Protein AF-A0A6N7L557-F1 (afdb_monomer)

Sequence (86 aa):
MTEDQQQGDRDRLSPCAWCGEPFRPPKPTGRRPKYCKAACRQAAYEDRLIEDEVKVALAYGERRPKPRRGRTAAVTAQAEPEPTLF

Structure (mmCIF, N/CA/C/O backbone):
data_AF-A0A6N7L557-F1
#
_entry.id   AF-A0A6N7L557-F1
#
loop_
_atom_site.group_PDB
_atom_site.id
_atom_site.type_symbol
_atom_site.label_atom_id
_atom_site.label_alt_id
_atom_site.label_comp_id
_atom_site.label_asym_id
_atom_site.label_entity_id
_atom_site.label_seq_id
_atom_site.pdbx_PDB_ins_code
_atom_site.Cartn_x
_atom_site.Cartn_y
_atom_site.Cartn_z
_atom_site.occupancy
_atom_site.B_iso_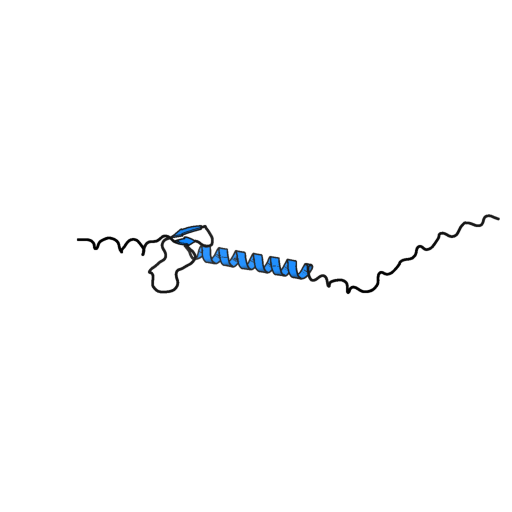or_equiv
_atom_site.auth_seq_id
_atom_site.auth_comp_id
_atom_site.auth_asym_id
_atom_site.auth_atom_id
_atom_site.pdbx_PDB_model_num
ATOM 1 N N . MET A 1 1 ? -44.106 0.956 21.800 1.00 45.56 1 MET A N 1
ATOM 2 C CA . MET A 1 1 ? -42.982 0.193 22.386 1.00 45.56 1 MET A CA 1
ATOM 3 C C . MET A 1 1 ? -42.127 -0.396 21.259 1.00 45.56 1 MET A C 1
ATOM 5 O O . MET A 1 1 ? -42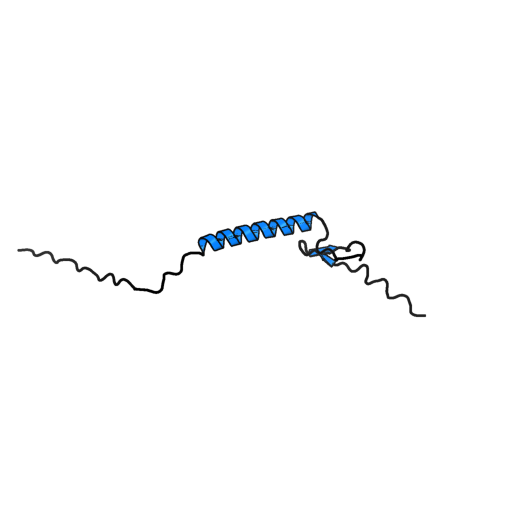.186 -1.594 21.040 1.00 45.56 1 MET A O 1
ATOM 9 N N . THR A 1 2 ? -41.375 0.417 20.508 1.00 59.88 2 THR A N 1
ATOM 10 C CA . THR A 1 2 ? -40.455 -0.075 19.454 1.00 59.88 2 THR A CA 1
ATOM 11 C C . THR A 1 2 ? -39.358 0.967 19.192 1.00 59.88 2 THR A C 1
ATOM 13 O O . THR A 1 2 ? -39.393 1.654 18.177 1.00 59.88 2 THR A O 1
ATOM 16 N N . GLU A 1 3 ? -38.414 1.144 20.121 1.00 57.03 3 GLU A N 1
ATOM 17 C CA . GLU A 1 3 ? -37.335 2.152 19.999 1.00 57.03 3 GLU A CA 1
ATOM 18 C C . GLU A 1 3 ? -35.909 1.587 20.176 1.00 57.03 3 GLU A C 1
ATOM 20 O O . GLU A 1 3 ? -34.965 2.349 20.341 1.00 57.03 3 GLU A O 1
ATOM 25 N N . ASP A 1 4 ? -35.700 0.268 20.070 1.00 56.22 4 ASP A N 1
ATOM 26 C CA . ASP A 1 4 ? -34.428 -0.351 20.505 1.00 56.22 4 ASP A CA 1
ATOM 27 C C . ASP A 1 4 ? -33.420 -0.712 19.382 1.00 56.22 4 ASP A C 1
ATOM 29 O O . ASP A 1 4 ? -32.313 -1.162 19.647 1.00 56.22 4 ASP A O 1
ATOM 33 N N . GLN A 1 5 ? -33.738 -0.520 18.094 1.00 57.09 5 GLN A N 1
ATOM 34 C CA . GLN A 1 5 ? -32.949 -1.144 17.004 1.00 57.09 5 GLN A CA 1
ATOM 35 C C . GLN A 1 5 ? -31.901 -0.261 16.291 1.00 57.09 5 GLN A C 1
ATOM 37 O O . GLN A 1 5 ? -31.302 -0.700 15.310 1.00 57.09 5 GLN A O 1
ATOM 42 N N . GLN A 1 6 ? -31.612 0.962 16.752 1.00 55.81 6 GLN A N 1
ATOM 43 C CA . GLN A 1 6 ? -30.735 1.895 16.007 1.00 55.81 6 GLN A CA 1
ATOM 44 C C . GLN A 1 6 ? -29.253 1.921 16.439 1.00 55.81 6 GLN A C 1
ATOM 46 O O . GLN A 1 6 ? -28.444 2.611 15.814 1.00 55.81 6 GLN A O 1
ATOM 51 N N . GLN A 1 7 ? -28.846 1.173 17.470 1.00 55.94 7 GLN A N 1
ATOM 52 C CA . GLN A 1 7 ? -27.459 1.205 17.971 1.00 55.94 7 GLN A CA 1
ATOM 53 C C . GLN A 1 7 ? -26.485 0.236 17.277 1.00 55.94 7 GLN A C 1
ATOM 55 O O . GLN A 1 7 ? -25.275 0.429 17.389 1.00 55.94 7 GLN A O 1
ATOM 60 N N . GLY A 1 8 ? -26.965 -0.741 16.499 1.00 51.94 8 GLY A N 1
ATOM 61 C CA . GLY A 1 8 ? -26.113 -1.787 15.908 1.00 51.94 8 GLY A CA 1
ATOM 62 C C . GLY A 1 8 ? -25.219 -1.356 14.734 1.00 51.94 8 GLY A C 1
ATOM 63 O O . GLY A 1 8 ? -24.247 -2.038 14.420 1.00 51.94 8 GLY A O 1
ATOM 64 N N . ASP A 1 9 ? -25.501 -0.224 14.078 1.00 56.53 9 ASP A N 1
ATOM 65 C CA . ASP A 1 9 ? -24.786 0.172 12.850 1.00 56.53 9 ASP A CA 1
ATOM 66 C C . ASP A 1 9 ? -23.425 0.832 13.108 1.00 56.53 9 ASP A C 1
ATOM 68 O O . ASP A 1 9 ? -22.486 0.704 12.321 1.00 56.53 9 ASP A O 1
ATOM 72 N N . ARG A 1 10 ? -23.303 1.541 14.237 1.00 57.25 10 ARG A N 1
ATOM 73 C CA . ARG A 1 10 ? -22.108 2.339 14.572 1.00 57.25 10 ARG A CA 1
ATOM 74 C C . ARG A 1 10 ? -20.884 1.473 14.865 1.00 57.25 10 ARG A C 1
ATOM 76 O O . ARG A 1 10 ? -19.761 1.945 14.726 1.00 57.25 10 ARG A O 1
ATOM 83 N N . ASP A 1 11 ? -21.121 0.212 15.208 1.00 64.12 11 ASP A N 1
ATOM 84 C CA . ASP A 1 11 ? -20.109 -0.784 15.543 1.00 64.12 11 ASP A CA 1
ATOM 85 C C . ASP A 1 11 ? -19.777 -1.734 14.385 1.00 64.12 11 ASP A C 1
ATOM 87 O O . ASP A 1 11 ? -19.059 -2.720 14.581 1.00 64.12 11 ASP A O 1
ATOM 91 N N . ARG A 1 12 ? -20.250 -1.435 13.165 1.00 75.38 12 ARG A N 1
ATOM 92 C CA . ARG A 1 1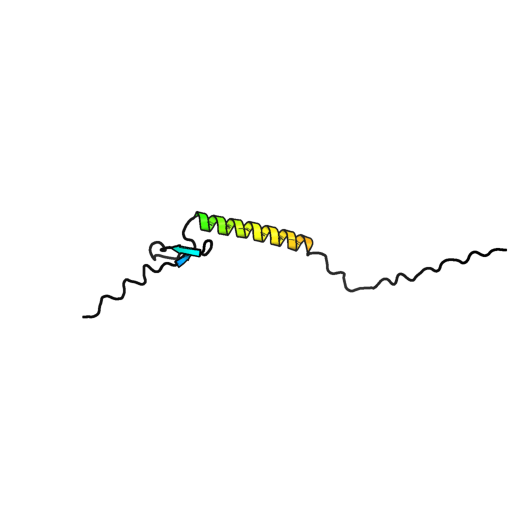2 ? -19.947 -2.240 11.978 1.00 75.38 12 ARG A CA 1
ATOM 93 C C . ARG A 1 12 ? -18.438 -2.346 11.754 1.00 75.38 12 ARG A C 1
ATOM 95 O O . ARG A 1 12 ? -17.755 -1.373 11.415 1.00 75.38 12 ARG A O 1
ATOM 102 N N . LEU A 1 13 ? -17.946 -3.574 11.892 1.00 86.38 13 LEU A N 1
ATOM 103 C CA . LEU A 1 13 ? -16.597 -3.970 11.515 1.00 86.38 13 LEU A CA 1
ATOM 104 C C . LEU A 1 13 ? -16.384 -3.653 10.033 1.00 86.38 13 LEU A C 1
ATO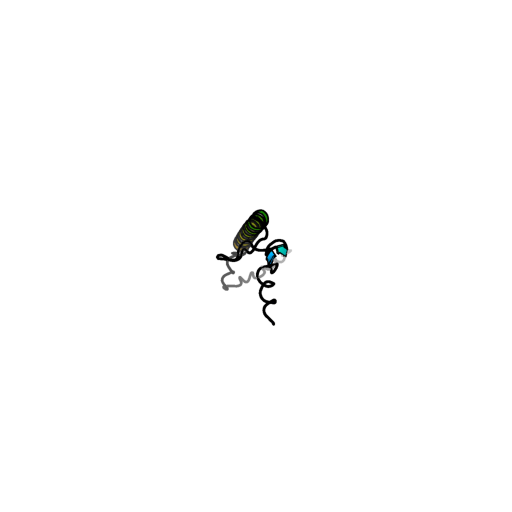M 106 O O . LEU A 1 13 ? -17.219 -3.964 9.185 1.00 86.38 13 LEU A O 1
ATOM 110 N N . SER A 1 14 ? -15.277 -2.987 9.726 1.00 87.94 14 SER A N 1
ATOM 111 C CA . SER A 1 14 ? -14.861 -2.692 8.357 1.00 87.94 14 SER A CA 1
ATOM 112 C C . SER A 1 14 ? -13.628 -3.536 8.031 1.00 87.94 14 SER A C 1
ATOM 114 O O . SER A 1 14 ? -12.746 -3.639 8.884 1.00 87.94 14 SER A O 1
ATOM 116 N N . PRO A 1 15 ? -13.536 -4.153 6.843 1.00 92.94 15 PRO A N 1
ATOM 117 C CA . PRO A 1 15 ? -12.351 -4.915 6.467 1.00 92.94 15 PRO A CA 1
ATOM 118 C C . PRO A 1 15 ? -11.164 -3.976 6.221 1.00 92.94 15 PRO A C 1
ATOM 120 O O . PRO A 1 15 ? -11.303 -2.914 5.606 1.00 92.94 15 PRO A O 1
ATOM 123 N N . CYS A 1 16 ? -9.983 -4.360 6.701 1.00 94.31 16 CYS A N 1
ATOM 124 C CA . CYS A 1 16 ? -8.738 -3.663 6.399 1.00 94.31 16 CYS A CA 1
ATOM 125 C C . CYS A 1 16 ? -8.379 -3.827 4.916 1.00 94.31 16 CYS A C 1
ATOM 127 O O . CYS A 1 16 ? -8.280 -4.944 4.421 1.00 94.31 16 CYS A O 1
ATOM 129 N N . ALA A 1 17 ? -8.088 -2.729 4.217 1.00 94.38 17 ALA A N 1
ATOM 130 C CA . ALA A 1 17 ? -7.731 -2.761 2.795 1.00 94.38 17 ALA A CA 1
ATOM 131 C C . ALA A 1 17 ? -6.355 -3.392 2.490 1.00 94.38 17 ALA A C 1
ATOM 133 O O . ALA A 1 17 ? -6.021 -3.555 1.324 1.00 94.38 17 ALA A O 1
ATOM 134 N N . TRP A 1 18 ? -5.550 -3.690 3.515 1.00 95.94 18 TRP A N 1
ATOM 135 C CA . TRP A 1 18 ? -4.233 -4.321 3.372 1.00 95.94 18 TRP A CA 1
ATOM 136 C C . TRP A 1 18 ? -4.261 -5.792 3.794 1.00 95.94 18 TRP A C 1
ATOM 138 O O . TRP A 1 18 ? -4.005 -6.672 2.987 1.00 95.94 18 TRP A O 1
ATOM 148 N N . CYS A 1 19 ? -4.615 -6.071 5.052 1.00 95.00 19 CYS A N 1
ATOM 149 C CA . CYS A 1 19 ? -4.584 -7.433 5.595 1.00 95.00 19 CYS A CA 1
ATOM 150 C C . CYS A 1 19 ? -5.950 -8.136 5.616 1.00 95.00 19 CYS A C 1
ATOM 152 O O . CYS A 1 19 ? -6.032 -9.265 6.078 1.00 95.00 19 CYS A O 1
ATOM 154 N N . GLY A 1 20 ? -7.036 -7.471 5.211 1.00 93.62 20 GLY A N 1
ATOM 155 C CA . GLY A 1 20 ? -8.395 -8.031 5.226 1.00 93.62 20 GLY A CA 1
ATOM 156 C C . GLY A 1 20 ? -9.065 -8.104 6.604 1.00 93.62 20 GLY A C 1
ATOM 157 O O . GLY A 1 20 ? -10.288 -8.176 6.672 1.00 93.62 20 GLY A O 1
ATOM 158 N N . GLU A 1 21 ? -8.292 -8.014 7.690 1.00 93.50 21 GLU A N 1
ATOM 159 C CA . GLU A 1 21 ? -8.785 -8.160 9.065 1.00 93.50 21 GLU A CA 1
ATOM 160 C C . GLU A 1 21 ? -9.969 -7.214 9.366 1.00 93.50 21 GLU A C 1
ATOM 162 O O . GLU A 1 21 ? -9.855 -6.000 9.122 1.00 93.50 21 GLU A O 1
ATOM 167 N N . PRO A 1 22 ? -11.092 -7.724 9.909 1.00 91.56 22 PRO A N 1
ATOM 168 C CA . PRO A 1 22 ? -12.203 -6.886 10.331 1.00 91.56 22 PRO A CA 1
ATOM 169 C C . PRO A 1 22 ? -11.785 -6.046 11.541 1.00 91.56 22 PRO A C 1
ATOM 171 O O . PRO A 1 22 ? -11.310 -6.566 12.547 1.00 91.56 22 PRO A O 1
ATOM 174 N N . PHE A 1 23 ? -11.978 -4.730 11.469 1.00 91.12 23 PHE A N 1
ATOM 175 C CA . PHE A 1 23 ? -11.653 -3.833 12.574 1.00 91.12 23 PHE A CA 1
ATOM 176 C C . PHE A 1 23 ? -12.763 -2.824 12.828 1.00 91.12 23 PHE A C 1
ATOM 178 O O . PHE A 1 23 ? -13.502 -2.428 11.922 1.00 91.12 23 PHE A O 1
ATOM 185 N N . ARG A 1 24 ? -12.880 -2.397 14.086 1.00 87.56 24 ARG A N 1
ATOM 186 C CA . ARG A 1 24 ? -13.808 -1.337 14.466 1.00 87.56 24 ARG A CA 1
ATOM 187 C C . ARG A 1 24 ? -13.152 0.010 14.156 1.00 87.56 24 ARG A C 1
ATOM 189 O O . ARG A 1 24 ? -12.120 0.320 14.757 1.00 87.56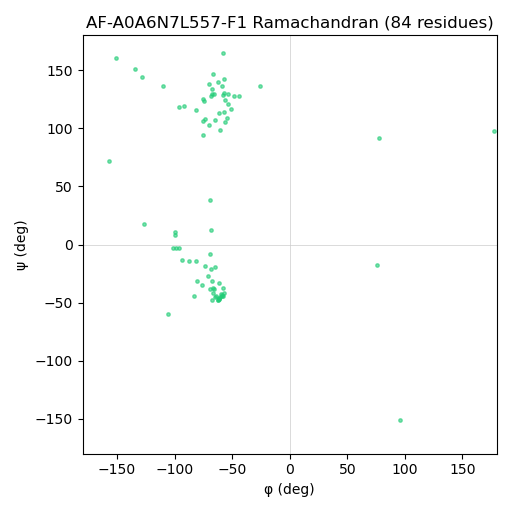 24 ARG A O 1
ATOM 196 N N . PRO A 1 25 ? -13.697 0.811 13.225 1.00 82.88 25 PRO A N 1
ATOM 197 C CA . PRO A 1 25 ? -13.166 2.140 12.997 1.00 82.88 25 PRO A CA 1
ATOM 198 C C . PRO A 1 25 ? -13.320 2.982 14.281 1.00 82.88 25 PRO A C 1
ATOM 200 O O . PRO A 1 25 ? -14.350 2.887 14.952 1.00 82.88 25 PRO A O 1
ATOM 203 N N . PRO A 1 26 ? -12.317 3.803 14.643 1.00 79.75 26 PRO A N 1
ATOM 204 C CA . PRO A 1 26 ? -12.456 4.791 15.706 1.00 79.75 26 PRO A CA 1
ATOM 205 C C . PRO A 1 26 ? -13.607 5.758 15.387 1.00 79.75 26 PRO A C 1
ATOM 207 O O . PRO A 1 26 ? -14.074 5.798 14.247 1.00 79.75 26 PRO A O 1
ATOM 210 N N . LYS A 1 27 ? -14.053 6.509 16.411 1.00 76.00 27 LYS A N 1
ATOM 211 C CA . LYS A 1 27 ? -15.227 7.410 16.415 1.00 76.00 27 LYS A CA 1
ATOM 212 C C . LYS A 1 27 ? -15.602 7.947 15.018 1.00 76.00 27 LYS A C 1
ATOM 214 O O . LYS A 1 27 ? -14.723 8.440 14.313 1.00 76.00 27 LYS A O 1
ATOM 219 N N . PRO A 1 28 ? -16.900 7.973 14.653 1.00 70.06 28 PRO A N 1
ATOM 220 C CA . PRO A 1 28 ? -17.384 8.282 13.299 1.00 70.06 28 PRO A CA 1
ATOM 221 C C . PRO A 1 28 ? -17.177 9.742 12.851 1.00 70.06 28 PRO A C 1
ATOM 223 O O . PRO A 1 28 ? -17.750 10.184 11.859 1.00 70.06 28 PRO A O 1
ATOM 226 N N . THR A 1 29 ? -16.381 10.522 13.573 1.00 76.38 29 THR A N 1
ATOM 227 C CA . THR A 1 29 ? -16.044 11.895 13.222 1.00 76.38 29 THR A CA 1
ATOM 228 C C . THR A 1 29 ? -15.027 11.909 12.082 1.00 76.38 29 THR A C 1
ATOM 230 O O . THR A 1 29 ? -13.847 11.627 12.285 1.00 76.38 29 THR A O 1
ATOM 233 N N . GLY A 1 30 ? -15.487 12.260 10.879 1.00 78.44 30 GLY A N 1
ATOM 234 C CA . GLY A 1 30 ? -14.643 12.482 9.705 1.00 78.44 30 GLY A CA 1
ATOM 235 C C . GLY A 1 30 ? -14.506 11.269 8.780 1.00 78.44 30 GLY A C 1
ATOM 236 O O . GLY A 1 30 ? -15.416 10.455 8.627 1.00 78.44 30 GLY A O 1
ATOM 237 N N . ARG A 1 31 ? -13.366 11.179 8.084 1.00 81.50 31 ARG A N 1
ATOM 238 C CA . ARG A 1 31 ? -13.128 10.142 7.072 1.00 81.50 31 ARG A CA 1
ATOM 239 C C . ARG A 1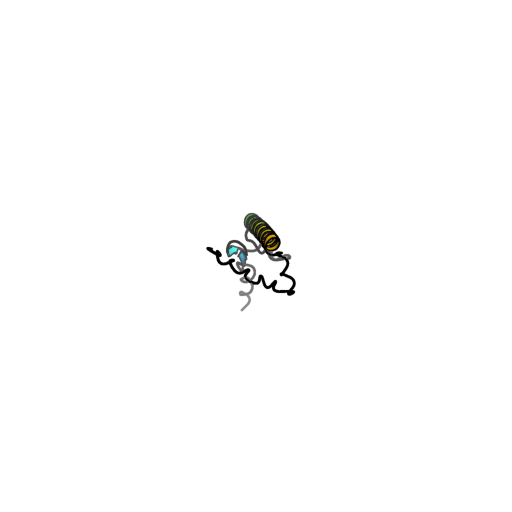 31 ? -12.864 8.792 7.738 1.00 81.50 31 ARG A C 1
ATOM 241 O O . ARG A 1 31 ? -11.902 8.650 8.488 1.00 81.50 31 ARG A O 1
ATOM 248 N N . ARG A 1 32 ? -13.666 7.783 7.386 1.00 82.12 32 ARG A N 1
ATOM 249 C CA . ARG A 1 32 ? -13.481 6.404 7.864 1.00 82.12 32 ARG A CA 1
ATOM 250 C C . ARG A 1 32 ? -12.084 5.888 7.478 1.00 82.12 32 ARG A C 1
ATOM 252 O O . ARG A 1 32 ? -11.711 5.988 6.302 1.00 82.12 32 ARG A O 1
ATOM 259 N N . PRO A 1 33 ? -11.301 5.348 8.427 1.00 87.12 33 PRO A N 1
ATOM 260 C CA . PRO A 1 33 ? -10.007 4.767 8.106 1.00 87.12 33 PRO A CA 1
ATOM 261 C C . PRO A 1 33 ? -10.177 3.509 7.258 1.00 87.12 33 PRO A C 1
ATOM 263 O O . PRO A 1 33 ? -11.142 2.766 7.405 1.00 87.12 33 PRO A O 1
ATOM 266 N N . LYS A 1 34 ? -9.216 3.283 6.360 1.00 90.69 34 LYS A N 1
ATOM 267 C CA . LYS A 1 34 ? -9.178 2.116 5.463 1.00 90.69 34 LYS A CA 1
ATOM 268 C C . LYS A 1 34 ? -8.361 0.948 6.019 1.00 90.69 34 LYS A C 1
ATOM 270 O O . LYS A 1 34 ? -8.410 -0.144 5.467 1.00 90.69 34 LYS A O 1
ATOM 275 N N . TYR A 1 35 ? -7.577 1.186 7.066 1.00 94.56 35 TYR A N 1
ATOM 276 C CA . TYR A 1 35 ? -6.626 0.220 7.605 1.00 94.56 35 TYR A CA 1
ATOM 277 C C . TYR A 1 35 ? -6.842 0.060 9.103 1.00 94.56 35 TYR A C 1
ATOM 279 O O . TYR A 1 35 ? -7.125 1.043 9.788 1.00 94.56 35 TYR A O 1
ATOM 287 N N . CYS A 1 36 ? -6.657 -1.161 9.601 1.00 91.81 36 CYS A N 1
ATOM 288 C CA . CYS A 1 36 ? -6.850 -1.481 11.013 1.00 91.81 36 CYS A CA 1
ATOM 289 C C . CYS A 1 36 ? -5.772 -0.884 11.930 1.00 91.81 36 CYS A C 1
ATOM 291 O O . CYS A 1 36 ? -6.035 -0.631 13.102 1.00 91.81 36 CYS A O 1
ATOM 293 N N . LYS A 1 37 ? -4.557 -0.650 11.414 1.00 92.62 37 LYS A N 1
ATOM 294 C CA . LYS A 1 37 ? -3.403 -0.136 12.174 1.00 92.62 37 LYS A CA 1
ATOM 295 C C . LYS A 1 37 ? -2.463 0.669 11.277 1.00 92.62 37 LYS A C 1
ATOM 297 O O . LYS A 1 37 ? -2.458 0.502 10.056 1.00 92.62 37 LYS A O 1
ATOM 302 N N . ALA A 1 38 ? -1.630 1.508 11.896 1.00 93.06 38 ALA A N 1
ATOM 303 C CA . ALA A 1 38 ? -0.604 2.289 11.200 1.00 93.06 38 ALA A CA 1
ATOM 304 C C . ALA A 1 38 ? 0.387 1.399 10.427 1.00 93.06 38 ALA A C 1
ATOM 306 O O . ALA A 1 38 ? 0.729 1.725 9.297 1.00 93.06 38 ALA A O 1
ATOM 307 N N . ALA A 1 39 ? 0.750 0.235 10.975 1.00 95.19 39 ALA A N 1
ATOM 308 C CA . ALA A 1 39 ? 1.613 -0.736 10.298 1.00 95.19 39 ALA A CA 1
ATOM 309 C C . ALA A 1 39 ? 1.027 -1.217 8.957 1.00 95.19 39 ALA A C 1
ATOM 311 O O . ALA A 1 39 ? 1.726 -1.244 7.953 1.00 95.19 39 ALA A O 1
ATOM 312 N N . CYS A 1 40 ? -0.278 -1.511 8.899 1.00 96.00 40 CYS A N 1
ATOM 313 C CA . CYS A 1 40 ? -0.939 -1.909 7.650 1.00 96.00 40 CYS A CA 1
ATOM 314 C C . CYS A 1 40 ? -1.004 -0.767 6.630 1.00 96.00 40 CYS A C 1
ATOM 316 O O . CYS A 1 40 ? -0.967 -1.008 5.429 1.00 96.00 40 CYS A O 1
ATOM 318 N N . ARG A 1 41 ? -1.095 0.483 7.097 1.00 94.75 41 ARG A N 1
ATOM 319 C CA . ARG A 1 41 ? -1.002 1.653 6.217 1.00 94.75 41 ARG A CA 1
ATOM 320 C C . ARG A 1 41 ? 0.400 1.785 5.620 1.00 94.75 41 ARG A C 1
ATOM 322 O O . ARG A 1 41 ? 0.500 2.128 4.448 1.00 94.75 41 ARG A O 1
ATOM 329 N N . GLN A 1 42 ? 1.429 1.558 6.434 1.00 96.88 42 GLN A N 1
ATOM 330 C CA . GLN A 1 42 ? 2.828 1.661 6.033 1.00 96.88 42 GLN A CA 1
ATOM 331 C C . GLN A 1 42 ? 3.201 0.560 5.036 1.00 96.88 42 GLN A C 1
ATOM 333 O O . GLN A 1 42 ? 3.691 0.874 3.961 1.00 96.88 42 GLN A O 1
ATOM 338 N N . ALA A 1 43 ? 2.846 -0.693 5.324 1.00 96.31 43 ALA A N 1
ATOM 339 C CA . ALA A 1 43 ? 3.072 -1.809 4.407 1.00 96.31 43 ALA A CA 1
ATOM 340 C C . ALA A 1 43 ? 2.377 -1.585 3.050 1.00 96.31 43 ALA A C 1
ATOM 342 O O . ALA A 1 43 ? 3.002 -1.688 2.005 1.00 96.31 43 ALA A O 1
ATOM 343 N N . ALA A 1 44 ? 1.118 -1.129 3.055 1.00 96.56 44 ALA A N 1
ATOM 344 C CA . ALA A 1 44 ? 0.412 -0.782 1.819 1.00 96.56 44 ALA A CA 1
ATOM 345 C C . ALA A 1 44 ? 1.018 0.414 1.059 1.00 96.56 44 ALA A C 1
ATOM 347 O O . ALA A 1 44 ? 0.679 0.637 -0.102 1.00 96.56 44 ALA A O 1
ATOM 348 N N . TYR A 1 45 ? 1.818 1.253 1.719 1.00 96.19 45 TYR A N 1
ATOM 349 C CA . TYR A 1 45 ? 2.553 2.334 1.069 1.00 96.19 45 TYR A CA 1
ATOM 350 C C . TYR A 1 45 ? 3.854 1.812 0.455 1.00 96.19 45 TYR A C 1
ATOM 352 O O . TYR A 1 45 ? 4.136 2.125 -0.696 1.00 96.19 45 TYR A O 1
ATOM 360 N N . GLU A 1 46 ? 4.591 0.980 1.187 1.00 96.94 46 GLU A N 1
ATOM 361 C CA . GLU A 1 46 ? 5.817 0.325 0.718 1.00 96.94 46 GLU A CA 1
ATOM 362 C C . GLU A 1 46 ? 5.552 -0.561 -0.501 1.00 96.94 46 GLU A C 1
ATOM 364 O O . GLU A 1 46 ? 6.243 -0.419 -1.506 1.00 96.94 46 GLU A O 1
ATOM 369 N N . ASP A 1 47 ? 4.484 -1.360 -0.481 1.00 95.94 47 ASP A N 1
ATOM 370 C CA . ASP A 1 47 ? 4.074 -2.170 -1.632 1.00 95.94 47 ASP A CA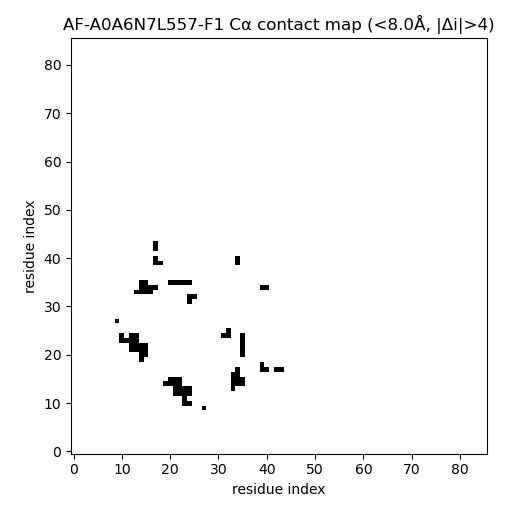 1
ATOM 371 C C . ASP A 1 47 ? 3.823 -1.324 -2.879 1.00 95.94 47 ASP A C 1
ATOM 373 O O . ASP A 1 47 ? 4.264 -1.672 -3.969 1.00 95.94 47 ASP A O 1
ATOM 377 N N . ARG A 1 48 ? 3.169 -0.166 -2.727 1.00 94.19 48 ARG A N 1
ATOM 378 C CA . ARG A 1 48 ? 2.940 0.747 -3.857 1.00 94.19 48 ARG A CA 1
ATOM 379 C C . ARG A 1 48 ? 4.236 1.325 -4.396 1.00 94.19 48 ARG A C 1
ATOM 381 O O . ARG A 1 48 ? 4.356 1.467 -5.604 1.00 94.19 48 ARG A O 1
ATOM 388 N N . LEU A 1 49 ? 5.189 1.655 -3.526 1.00 95.44 49 LEU A N 1
ATOM 389 C CA . LEU A 1 49 ? 6.496 2.138 -3.967 1.00 95.44 49 LEU A CA 1
ATOM 390 C C . LEU A 1 49 ? 7.243 1.063 -4.753 1.00 95.44 49 LEU A C 1
ATOM 392 O O . LEU A 1 49 ? 7.773 1.368 -5.816 1.00 95.44 49 LEU A O 1
ATOM 396 N N . ILE A 1 50 ? 7.231 -0.181 -4.269 1.00 94.19 50 ILE A N 1
ATOM 397 C CA . ILE A 1 50 ? 7.845 -1.316 -4.966 1.00 94.19 50 ILE A CA 1
ATOM 398 C C . ILE A 1 50 ? 7.150 -1.537 -6.312 1.00 94.19 50 ILE A C 1
ATOM 400 O O . ILE A 1 50 ? 7.814 -1.656 -7.338 1.00 94.19 50 ILE A O 1
ATOM 404 N N . GLU A 1 51 ? 5.816 -1.553 -6.342 1.00 93.69 51 GLU A N 1
ATOM 405 C CA . GLU A 1 51 ? 5.060 -1.682 -7.587 1.00 93.69 51 GLU A CA 1
ATOM 406 C C . GLU A 1 51 ? 5.385 -0.566 -8.581 1.00 93.69 51 GLU A C 1
ATOM 408 O O . GLU A 1 51 ? 5.524 -0.827 -9.775 1.00 93.69 51 GLU A O 1
ATOM 413 N N . ASP A 1 52 ? 5.466 0.677 -8.115 1.00 92.62 52 ASP A N 1
ATOM 414 C CA . ASP A 1 52 ? 5.747 1.828 -8.963 1.00 92.62 52 ASP A CA 1
ATOM 415 C C . ASP A 1 52 ? 7.193 1.798 -9.470 1.00 92.62 52 ASP A C 1
ATOM 417 O O . ASP A 1 52 ? 7.426 2.062 -10.649 1.00 92.62 52 ASP A O 1
ATOM 421 N N . GLU A 1 53 ? 8.152 1.385 -8.640 1.00 90.81 53 GLU A N 1
ATOM 422 C CA . GLU A 1 53 ? 9.539 1.160 -9.048 1.00 90.81 53 GLU A CA 1
ATOM 423 C C . GLU A 1 53 ? 9.636 0.063 -10.114 1.00 90.81 53 GLU A C 1
ATOM 425 O O . GLU A 1 53 ? 10.249 0.270 -11.164 1.00 90.81 53 GLU A O 1
ATOM 430 N N . VAL A 1 54 ? 8.956 -1.068 -9.907 1.00 92.19 54 VAL A N 1
ATOM 431 C CA . VAL A 1 54 ? 8.887 -2.163 -10.883 1.00 92.19 54 VAL A CA 1
ATOM 432 C C . VAL A 1 54 ? 8.244 -1.688 -12.184 1.00 92.19 54 VAL A C 1
ATOM 434 O O . VAL A 1 54 ? 8.794 -1.927 -13.258 1.00 92.19 54 VAL A O 1
ATOM 437 N N . LYS A 1 55 ? 7.117 -0.969 -12.126 1.00 89.44 55 LYS A N 1
ATOM 438 C CA . LYS A 1 55 ? 6.457 -0.406 -13.317 1.00 89.44 55 LYS A CA 1
ATOM 439 C C . LYS A 1 55 ? 7.383 0.545 -14.066 1.00 89.44 55 LYS A C 1
ATOM 441 O O . LYS A 1 55 ? 7.439 0.486 -15.291 1.00 89.44 55 LYS A O 1
ATOM 446 N N . VAL A 1 56 ? 8.115 1.406 -13.359 1.00 88.44 56 VAL A N 1
ATOM 447 C CA . VAL A 1 56 ? 9.084 2.325 -13.970 1.00 88.44 56 VAL A CA 1
ATOM 448 C C . VAL A 1 56 ? 10.226 1.552 -14.621 1.00 88.44 56 VAL A C 1
ATOM 450 O O . VAL A 1 56 ? 10.563 1.855 -15.764 1.00 88.44 56 VAL A O 1
ATOM 453 N N . ALA A 1 57 ? 10.785 0.543 -13.950 1.00 85.62 57 ALA A N 1
ATOM 454 C CA . ALA A 1 57 ? 11.853 -0.294 -14.489 1.00 85.62 57 ALA A CA 1
ATOM 455 C C . ALA A 1 57 ? 11.407 -1.042 -15.758 1.00 85.62 57 ALA A C 1
ATOM 457 O O . ALA A 1 57 ? 12.100 -1.002 -16.779 1.00 85.62 57 ALA A O 1
ATOM 458 N N . LEU A 1 58 ? 10.212 -1.645 -15.729 1.00 84.06 58 LEU A N 1
ATOM 459 C CA . LEU A 1 58 ? 9.608 -2.306 -16.887 1.00 84.06 58 LEU A CA 1
ATOM 460 C C . LEU A 1 58 ? 9.341 -1.313 -18.021 1.00 84.06 58 LEU A C 1
ATOM 462 O O . LEU A 1 58 ? 9.775 -1.542 -19.148 1.00 84.06 58 LEU A O 1
ATOM 466 N N . ALA A 1 59 ? 8.739 -0.159 -17.728 1.00 84.19 59 ALA A N 1
ATOM 467 C CA . ALA A 1 59 ? 8.490 0.881 -18.723 1.00 84.19 59 ALA A CA 1
ATOM 468 C C . ALA A 1 59 ? 9.791 1.429 -19.335 1.00 84.19 59 ALA A C 1
ATOM 470 O O . ALA A 1 59 ? 9.820 1.804 -20.510 1.00 84.19 59 ALA A O 1
ATOM 471 N N . TYR A 1 60 ? 10.885 1.483 -18.570 1.00 72.94 60 TYR A N 1
ATOM 472 C CA . TYR A 1 60 ? 12.185 1.901 -19.090 1.00 72.94 60 TYR A CA 1
ATOM 473 C C . TYR A 1 60 ? 12.743 0.897 -20.108 1.00 72.94 60 TYR A C 1
ATOM 475 O O . TYR A 1 60 ? 13.293 1.322 -21.123 1.00 72.94 60 TYR A O 1
ATOM 483 N N . GLY A 1 61 ? 12.545 -0.408 -19.891 1.00 65.38 61 GLY A N 1
ATOM 484 C CA . GLY A 1 61 ? 12.914 -1.460 -20.847 1.00 65.38 61 GLY A CA 1
ATOM 485 C C . GLY A 1 61 ? 11.959 -1.583 -22.043 1.00 65.38 61 GLY A C 1
ATOM 486 O O . GLY A 1 61 ? 12.390 -1.844 -23.167 1.00 65.38 61 GLY A O 1
ATOM 487 N N . GLU A 1 62 ? 10.665 -1.343 -21.830 1.00 60.00 62 GLU A N 1
ATOM 488 C CA . GLU A 1 62 ? 9.613 -1.447 -22.850 1.00 60.00 62 GLU A CA 1
ATOM 489 C C . GLU A 1 62 ? 9.510 -0.220 -23.758 1.00 60.00 62 GLU A C 1
ATOM 491 O O . GLU A 1 62 ? 8.957 -0.312 -24.857 1.00 60.00 62 GLU A O 1
ATOM 496 N N . ARG A 1 63 ? 10.132 0.908 -23.390 1.00 58.75 63 ARG A N 1
ATOM 497 C CA . ARG A 1 63 ? 10.401 2.028 -24.309 1.00 58.75 63 ARG A CA 1
ATOM 498 C C . ARG A 1 63 ? 11.457 1.674 -25.365 1.00 58.75 63 ARG A C 1
ATOM 500 O O . ARG A 1 63 ? 12.247 2.521 -25.774 1.00 58.75 63 ARG A O 1
ATOM 507 N N . ARG A 1 64 ? 11.440 0.446 -25.890 1.00 56.66 64 ARG A N 1
ATOM 508 C CA . ARG A 1 64 ? 12.037 0.141 -27.186 1.00 56.66 64 ARG A CA 1
ATOM 509 C C . ARG A 1 64 ? 11.269 0.985 -28.211 1.00 56.66 64 ARG A C 1
ATOM 511 O O . ARG A 1 64 ? 10.067 0.763 -28.385 1.00 56.66 64 ARG A O 1
ATOM 518 N N . PRO A 1 65 ? 11.892 1.984 -28.861 1.00 60.12 65 PRO A N 1
ATOM 519 C CA . PRO A 1 65 ? 11.196 2.765 -29.871 1.00 60.12 65 PRO A CA 1
ATOM 520 C C . PRO A 1 65 ? 10.667 1.788 -30.921 1.00 60.12 65 PRO A C 1
ATOM 522 O O . PRO A 1 65 ? 11.434 0.980 -31.449 1.00 60.12 65 PRO A O 1
ATOM 525 N N . LYS A 1 66 ? 9.350 1.811 -31.186 1.00 54.78 66 LYS A N 1
ATOM 526 C CA . LYS A 1 66 ? 8.759 1.001 -32.261 1.00 54.78 66 LYS A CA 1
ATOM 527 C C . LYS A 1 66 ? 9.621 1.226 -33.506 1.00 54.78 66 LYS A C 1
ATOM 529 O O . LYS A 1 66 ? 9.847 2.399 -33.829 1.00 54.78 66 LYS A O 1
ATOM 534 N N . PRO A 1 67 ? 10.116 0.174 -34.191 1.00 59.62 67 PRO A N 1
ATOM 535 C CA . PRO A 1 67 ? 10.811 0.390 -35.447 1.00 59.62 67 PRO A CA 1
ATOM 536 C C . PRO A 1 67 ? 9.861 1.207 -36.315 1.00 59.62 67 PRO A C 1
ATOM 538 O O . PRO A 1 67 ? 8.702 0.820 -36.509 1.00 59.62 67 PRO A O 1
ATOM 541 N N . ARG A 1 68 ?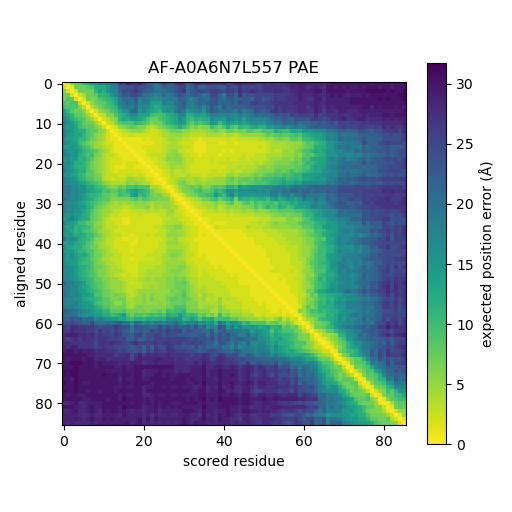 10.305 2.397 -36.739 1.00 59.22 68 ARG A N 1
ATOM 542 C CA . ARG A 1 68 ? 9.547 3.205 -37.693 1.00 59.22 68 ARG A CA 1
ATOM 543 C C . ARG A 1 68 ? 9.235 2.264 -38.849 1.00 59.22 68 ARG A C 1
ATOM 545 O O . ARG A 1 68 ? 10.164 1.727 -39.442 1.00 59.22 68 ARG A O 1
ATOM 552 N N . ARG A 1 69 ? 7.953 1.984 -39.113 1.00 61.38 69 ARG A N 1
ATOM 553 C CA . ARG A 1 69 ? 7.564 1.178 -40.277 1.00 61.38 69 ARG A CA 1
ATOM 554 C C . ARG A 1 69 ? 8.141 1.881 -41.498 1.00 61.38 69 ARG A C 1
ATOM 556 O O . ARG A 1 69 ? 7.674 2.953 -41.865 1.00 61.38 69 ARG A O 1
ATOM 563 N N . GLY A 1 70 ? 9.206 1.321 -42.051 1.00 57.81 70 GLY A N 1
ATOM 564 C CA . GLY A 1 70 ? 9.972 1.983 -43.086 1.00 57.81 70 GLY A CA 1
ATOM 565 C C . GLY A 1 70 ? 11.164 1.144 -43.501 1.00 57.81 70 GLY A C 1
ATOM 566 O O . GLY A 1 70 ? 12.218 1.227 -42.885 1.00 57.81 70 GLY A O 1
ATOM 567 N N . ARG A 1 71 ? 10.970 0.415 -44.605 1.00 56.00 71 ARG A N 1
ATOM 568 C CA . ARG A 1 71 ? 11.990 -0.242 -45.432 1.00 56.00 71 ARG A CA 1
ATOM 569 C C . ARG A 1 71 ? 12.562 -1.546 -44.861 1.00 56.00 71 ARG A C 1
ATOM 571 O O . ARG A 1 71 ? 13.570 -1.573 -44.167 1.00 56.00 71 ARG A O 1
ATOM 578 N N . THR A 1 72 ? 11.942 -2.660 -45.245 1.00 52.94 72 THR A N 1
ATOM 579 C CA . THR A 1 72 ? 12.625 -3.955 -45.331 1.00 52.94 72 THR A CA 1
ATOM 580 C C . THR A 1 72 ? 13.856 -3.788 -46.223 1.00 52.94 72 THR A C 1
ATOM 582 O O . THR A 1 72 ? 13.723 -3.576 -47.430 1.00 52.94 72 THR A O 1
ATOM 585 N N . ALA A 1 73 ? 15.049 -3.832 -45.635 1.00 50.88 73 ALA A N 1
ATOM 586 C CA . ALA A 1 73 ? 16.275 -4.012 -46.393 1.00 50.88 73 ALA A CA 1
ATOM 587 C C . ALA A 1 73 ? 16.266 -5.449 -46.919 1.00 50.88 73 ALA A C 1
ATOM 589 O O . ALA A 1 73 ? 16.466 -6.400 -46.168 1.00 50.88 73 ALA A O 1
ATOM 590 N N . ALA A 1 74 ? 15.960 -5.598 -48.205 1.00 53.09 74 ALA A N 1
ATOM 591 C CA . ALA A 1 74 ? 16.271 -6.805 -48.943 1.00 53.09 74 ALA A CA 1
ATOM 592 C C . ALA A 1 74 ? 17.797 -6.977 -48.918 1.00 53.09 74 ALA A C 1
ATOM 594 O O . ALA A 1 74 ? 18.512 -6.317 -49.667 1.00 53.09 74 ALA A O 1
ATOM 595 N N . VAL A 1 75 ? 18.303 -7.823 -48.022 1.00 55.56 75 VAL A N 1
ATOM 596 C CA . VAL A 1 75 ? 19.616 -8.443 -48.206 1.00 55.56 75 VAL A CA 1
ATOM 597 C C . VAL A 1 75 ? 19.403 -9.523 -49.258 1.00 55.56 75 VAL A C 1
ATOM 599 O O . VAL A 1 75 ? 18.913 -10.615 -48.984 1.00 55.56 75 VAL A O 1
ATOM 602 N N . THR A 1 76 ? 19.661 -9.151 -50.507 1.00 57.06 76 THR A N 1
ATOM 603 C CA . THR A 1 76 ? 19.807 -10.085 -51.617 1.00 57.06 76 THR A CA 1
ATOM 604 C C . THR A 1 76 ? 21.041 -10.940 -51.382 1.00 57.06 76 THR A C 1
ATOM 606 O O . THR A 1 76 ? 22.126 -10.417 -51.123 1.00 57.06 76 THR A O 1
ATOM 609 N N . ALA A 1 77 ? 20.836 -12.250 -51.493 1.00 58.50 77 ALA A N 1
ATOM 610 C CA . ALA A 1 77 ? 21.862 -13.268 -51.603 1.00 58.50 77 ALA A CA 1
ATOM 611 C C . ALA A 1 77 ? 22.960 -12.831 -52.584 1.00 58.50 77 ALA A C 1
ATOM 613 O O . ALA A 1 77 ? 22.664 -12.455 -53.719 1.00 58.50 77 ALA A O 1
ATOM 614 N N . GLN A 1 78 ? 24.216 -12.885 -52.148 1.00 58.75 78 GLN A N 1
ATOM 615 C CA . GLN A 1 78 ? 25.343 -12.883 -53.070 1.00 58.75 78 GLN A CA 1
ATOM 616 C C . GLN A 1 78 ? 25.746 -14.335 -53.293 1.00 58.75 78 GLN A C 1
ATOM 618 O O . GLN A 1 78 ? 26.053 -15.060 -52.350 1.00 58.75 78 GLN A O 1
ATOM 623 N N . ALA A 1 79 ? 25.619 -14.726 -54.557 1.00 59.59 79 ALA A N 1
ATOM 624 C CA . ALA A 1 79 ? 25.981 -16.009 -55.119 1.00 59.59 79 ALA A CA 1
ATOM 625 C C . ALA A 1 79 ? 27.462 -16.327 -54.878 1.00 59.59 79 ALA A C 1
ATOM 627 O O . ALA A 1 79 ? 28.319 -15.445 -54.963 1.00 59.59 79 ALA A O 1
ATOM 628 N N . GLU A 1 80 ? 27.742 -17.597 -54.608 1.00 65.69 80 GLU A N 1
ATOM 629 C CA . GLU A 1 80 ? 29.097 -18.137 -54.565 1.00 65.69 80 GLU A CA 1
ATOM 630 C C . GLU A 1 80 ? 29.695 -18.128 -55.985 1.00 65.69 80 GLU A C 1
ATOM 632 O O . GLU A 1 80 ? 29.003 -18.521 -56.929 1.00 65.69 80 GLU A O 1
ATOM 637 N N . PRO A 1 81 ? 30.944 -17.672 -56.192 1.00 66.38 81 PRO A N 1
ATOM 638 C CA . PRO A 1 81 ? 31.599 -17.824 -57.484 1.00 66.38 81 PRO A CA 1
ATOM 639 C C . PRO A 1 81 ? 32.053 -19.278 -57.667 1.00 66.38 81 PRO A C 1
ATOM 641 O O . PRO A 1 81 ? 32.785 -19.817 -56.836 1.00 66.38 81 PRO A O 1
ATOM 644 N N . GLU A 1 82 ? 31.627 -19.905 -58.766 1.00 68.19 82 GLU A N 1
ATOM 645 C CA . GLU A 1 82 ? 32.099 -21.235 -59.158 1.00 68.19 82 GLU A CA 1
ATOM 646 C C . GLU A 1 82 ? 33.626 -21.235 -59.357 1.00 68.19 82 GLU A C 1
ATOM 648 O O . GLU A 1 82 ? 34.164 -20.312 -59.981 1.00 68.19 82 GLU A O 1
ATOM 653 N N . PRO A 1 83 ? 34.357 -22.255 -58.871 1.00 70.81 83 PRO A N 1
ATOM 654 C CA . PRO A 1 83 ? 35.778 -22.371 -59.148 1.00 70.81 83 PRO A CA 1
ATOM 655 C C . PRO A 1 83 ? 35.985 -22.814 -60.602 1.00 70.81 83 PRO A C 1
ATOM 657 O O . PRO A 1 83 ? 35.766 -23.971 -60.959 1.00 70.81 83 PRO A O 1
ATOM 660 N N . THR A 1 84 ? 36.452 -21.898 -61.449 1.00 66.19 84 THR A N 1
ATOM 661 C CA . THR A 1 84 ? 37.017 -22.241 -62.759 1.00 66.19 84 THR A CA 1
ATOM 662 C C . THR A 1 84 ? 38.296 -23.055 -62.565 1.00 66.19 84 THR A C 1
ATOM 664 O O . THR A 1 84 ? 39.326 -22.502 -62.177 1.00 66.19 84 THR A O 1
ATOM 667 N N . LEU A 1 85 ? 38.231 -24.359 -62.840 1.00 60.53 85 LEU A N 1
ATOM 668 C CA . LEU A 1 85 ? 39.398 -25.213 -63.066 1.00 60.53 85 LEU A CA 1
ATOM 669 C C . LEU A 1 85 ? 39.697 -25.233 -64.571 1.00 60.53 85 LEU A C 1
ATOM 671 O O . LEU A 1 85 ? 38.847 -25.651 -65.357 1.00 60.53 85 LEU A O 1
ATOM 675 N N . PHE A 1 86 ? 40.889 -2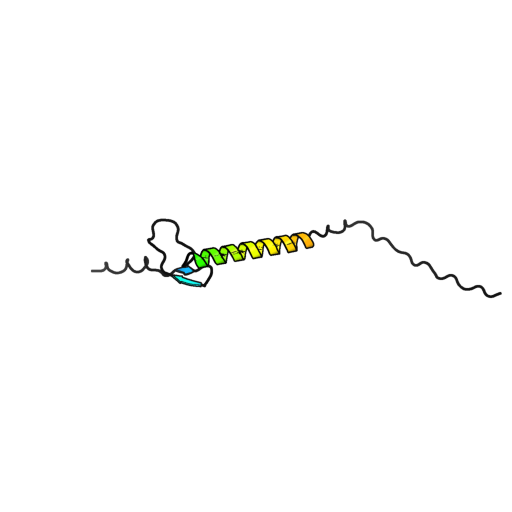4.775 -64.947 1.00 63.91 86 PHE A N 1
ATOM 676 C CA . PHE A 1 86 ? 41.495 -24.969 -66.265 1.00 63.91 86 PHE A CA 1
ATOM 677 C C . PHE A 1 86 ? 42.887 -25.565 -66.076 1.00 63.91 86 PHE A C 1
ATOM 679 O O . PHE A 1 86 ? 43.583 -25.109 -65.138 1.00 63.91 86 PHE A O 1
#

Radius of gyration: 32.78 Å; Cα contacts (8 Å, |Δi|>4): 44; chains: 1; bounding box: 84×38×89 Å

pLDDT: mean 76.21, std 16.38, range [45.56, 96.94]

Organism: NCBI:txid212423

Secondary structure (DSSP, 8-state):
-----SSSSTT--EE-TTT--EE--S-SSSSPPSSSSHHHHHHHHHHHHHHHHHHHHHHHHH--PPPPS--------PPPPP----

Solvent-accessible surface area (backbone atoms only — not comparable to full-atom values): 5826 Å² total; per-residue (Å²): 143,87,84,83,80,80,71,71,67,84,66,53,63,41,61,14,78,66,80,53,51,72,30,70,67,72,76,88,79,74,83,81,73,58,47,74,43,70,67,45,49,50,51,57,46,52,52,50,52,52,51,50,50,50,50,50,54,50,50,64,65,64,65,59,75,74,76,70,92,73,78,86,77,80,80,71,84,79,80,81,82,79,84,85,83,129

Foldseek 3Di:
DDDPPDPPPQQFFDQAPQPRDTAGFPDPPDDTDNHRDPVSVVVVVVVVVVVVVVVVVVVVVVPPPDPPPDDDPPPDDDDDDDDDDD

Mean predicted aligned error: 14.97 Å